Protein AF-A0A6L7SV06-F1 (afdb_monomer_lite)

Sequence (136 aa):
MFFRTVSRCHADSRHLSRPRKDLGTRLAVHAGRSRPAKVETLIHILTAFLPRHEQTGKMIGYFDGNWERMDCQSFRDQGRASSAAVETGHRNITGTRPKRGGMHWSKVGANKIVALRAYTISGRCDDFWHEKANNS

Secondary structure (DSSP, 8-state):
-------------TTS----TTSGGGGGG-TTPPPPHHHHHHHHHHHHHGGG-HHHHHHHHHHHHHGGG--HHHHHHTTPPPHHHHHHHHIIIIITTTTSTT----HHHHHHHHHHHHHHHTSHHHHHHHHHHHT-

pLDDT: mean 74.1, std 22.01, range [21.64, 94.75]

Radius of gyration: 25.89 Å; chains: 1; bounding box: 57×75×63 Å

Structure (mmCIF, N/CA/C/O backbone):
data_AF-A0A6L7SV06-F1
#
_entry.id   AF-A0A6L7SV06-F1
#
loop_
_atom_site.group_PDB
_atom_site.id
_atom_site.type_symbol
_atom_site.label_atom_id
_atom_site.label_alt_id
_atom_site.label_comp_id
_atom_site.label_asym_id
_atom_site.label_entity_id
_atom_site.label_seq_id
_atom_site.pdbx_PDB_ins_code
_atom_site.Cartn_x
_atom_site.Cartn_y
_atom_site.Cartn_z
_atom_site.occupancy
_atom_site.B_iso_or_equiv
_atom_site.auth_seq_id
_atom_site.auth_comp_id
_atom_site.auth_asym_id
_atom_site.auth_atom_id
_atom_site.pdbx_PDB_model_num
ATOM 1 N N . MET A 1 1 ? -31.521 56.380 25.268 1.00 32.53 1 MET A N 1
ATOM 2 C CA . MET A 1 1 ? -30.195 56.449 25.916 1.00 32.53 1 MET A CA 1
ATOM 3 C C . MET A 1 1 ? -29.170 55.811 24.983 1.00 32.53 1 MET A C 1
ATOM 5 O O . MET A 1 1 ? -29.355 54.665 24.613 1.00 32.53 1 MET A O 1
ATOM 9 N N . PHE A 1 2 ? -28.172 56.607 24.589 1.00 29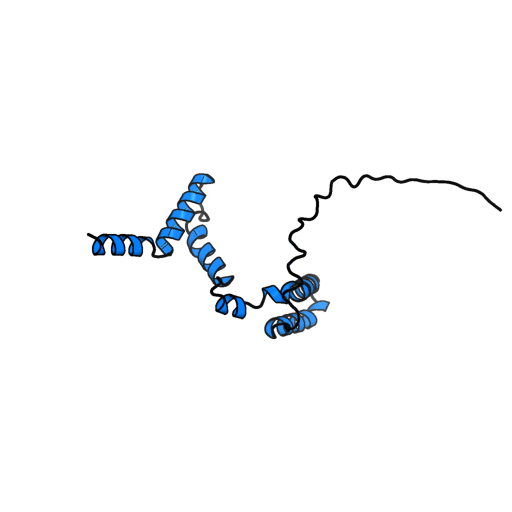.92 2 PHE A N 1
ATOM 10 C CA . PHE A 1 2 ? -26.853 56.272 24.023 1.00 29.92 2 PHE A CA 1
ATOM 11 C C . PHE A 1 2 ? -26.691 55.476 22.706 1.00 29.92 2 PHE A C 1
ATOM 13 O O . PHE A 1 2 ? -26.662 54.254 22.659 1.00 29.92 2 PHE A O 1
ATOM 20 N N . PHE A 1 3 ? -26.435 56.266 21.654 1.00 21.64 3 PHE A N 1
ATOM 21 C CA . PHE A 1 3 ? -25.452 56.083 20.575 1.00 21.64 3 PHE A CA 1
ATOM 22 C C . PHE A 1 3 ? -24.265 55.140 20.881 1.00 21.64 3 PHE A C 1
ATOM 24 O O . PHE A 1 3 ? -23.579 55.353 21.878 1.00 21.64 3 PHE A O 1
ATOM 31 N N . ARG A 1 4 ? -23.865 54.290 19.918 1.00 28.38 4 ARG A N 1
ATOM 32 C CA . ARG A 1 4 ? -22.681 54.517 19.050 1.00 28.38 4 ARG A CA 1
ATOM 33 C C . ARG A 1 4 ? -22.457 53.398 18.020 1.00 28.38 4 ARG A C 1
ATOM 35 O O . ARG A 1 4 ? -22.913 52.272 18.144 1.00 28.38 4 ARG A O 1
ATOM 42 N N . THR A 1 5 ? -21.745 53.815 16.988 1.00 28.02 5 THR A N 1
ATOM 43 C CA . THR A 1 5 ? -21.482 53.263 15.662 1.00 28.02 5 THR A CA 1
ATOM 44 C C . THR A 1 5 ? -20.217 52.384 15.587 1.00 28.02 5 THR A C 1
ATOM 46 O O . THR A 1 5 ? -19.271 52.604 16.330 1.00 28.02 5 THR A O 1
ATOM 49 N N . VAL A 1 6 ? -20.209 51.475 14.596 1.00 33.31 6 VAL A N 1
ATOM 50 C CA . VAL A 1 6 ? -19.103 51.012 13.713 1.00 33.31 6 VAL A CA 1
ATOM 51 C C . VAL A 1 6 ? -17.775 50.543 14.339 1.00 33.31 6 VAL A C 1
ATOM 53 O O . VAL A 1 6 ? -16.985 51.339 14.834 1.00 33.31 6 VAL A O 1
ATOM 56 N N . SER A 1 7 ? -17.400 49.290 14.050 1.00 28.09 7 SER A N 1
ATOM 57 C CA . SER A 1 7 ? -16.100 49.022 13.412 1.00 28.09 7 SER A CA 1
ATOM 58 C C . SER A 1 7 ? -16.109 47.756 12.561 1.00 28.09 7 SER A C 1
ATOM 60 O O . SER A 1 7 ? -16.367 46.642 13.002 1.00 28.09 7 SER A O 1
ATOM 62 N N . ARG A 1 8 ? -15.833 48.008 11.287 1.00 28.70 8 ARG A N 1
ATOM 63 C CA . ARG A 1 8 ? -15.549 47.091 10.196 1.00 28.70 8 ARG A CA 1
ATOM 64 C C . ARG A 1 8 ? -14.133 46.551 10.390 1.00 28.70 8 ARG A C 1
ATOM 66 O O . ARG A 1 8 ? -13.195 47.333 10.318 1.00 28.70 8 ARG A O 1
ATOM 73 N N . CYS A 1 9 ? -13.969 45.240 10.519 1.00 23.92 9 CYS A N 1
ATOM 74 C CA . CYS A 1 9 ? -12.719 44.582 10.142 1.00 23.92 9 CYS A CA 1
ATOM 75 C C . CYS A 1 9 ? -12.988 43.744 8.894 1.00 23.92 9 CYS A C 1
ATOM 77 O O . CYS A 1 9 ? -13.484 42.624 8.945 1.00 23.92 9 CYS A O 1
ATOM 79 N N . HIS A 1 10 ? -12.701 44.358 7.749 1.00 27.95 10 HIS A N 1
ATOM 80 C CA . HIS A 1 10 ? -12.408 43.651 6.514 1.00 27.95 10 HIS A CA 1
ATOM 81 C C . HIS A 1 10 ? -11.013 43.041 6.698 1.00 27.95 10 HIS A C 1
ATOM 83 O O . HIS A 1 10 ? -10.043 43.784 6.812 1.00 27.95 10 HIS A O 1
ATOM 89 N N . ALA A 1 11 ? -10.908 41.716 6.734 1.00 32.12 11 ALA A N 1
ATOM 90 C CA . ALA A 1 11 ? -9.648 41.027 6.497 1.00 32.12 11 ALA A CA 1
ATOM 91 C C . ALA A 1 11 ? -9.897 39.930 5.462 1.00 32.12 11 ALA A C 1
ATOM 93 O O . ALA A 1 11 ? -10.498 38.888 5.713 1.00 32.12 11 ALA A O 1
ATOM 94 N N . ASP A 1 12 ? -9.484 40.300 4.262 1.00 33.69 12 ASP A N 1
ATOM 95 C CA . ASP A 1 12 ? -9.281 39.528 3.054 1.00 33.69 12 ASP A CA 1
ATOM 96 C C . ASP A 1 12 ? -8.914 38.056 3.315 1.00 33.69 12 ASP A C 1
ATOM 98 O O . ASP A 1 12 ? -7.875 37.747 3.890 1.00 33.69 12 ASP A O 1
ATOM 102 N N . SER A 1 13 ? -9.769 37.136 2.868 1.00 33.81 13 SER A N 1
ATOM 103 C CA . SER A 1 13 ? -9.427 35.714 2.726 1.00 33.81 13 SER A CA 1
ATOM 104 C C . SER A 1 13 ? -9.421 35.304 1.251 1.00 33.81 13 SER A C 1
ATOM 106 O O . SER A 1 13 ? -9.750 34.170 0.903 1.00 33.81 13 SER A O 1
ATOM 108 N N . ARG A 1 14 ? -9.022 36.208 0.343 1.00 35.81 14 ARG A N 1
ATOM 109 C CA . ARG A 1 14 ? -8.468 35.800 -0.952 1.00 35.81 14 ARG A CA 1
ATOM 110 C C . ARG A 1 14 ? -7.081 35.226 -0.676 1.00 35.81 14 ARG A C 1
ATOM 112 O O . ARG A 1 14 ? -6.138 35.990 -0.681 1.00 35.81 14 ARG A O 1
ATOM 119 N N . HIS A 1 15 ? -6.983 33.932 -0.347 1.00 33.12 15 HIS A N 1
ATOM 120 C CA . HIS A 1 15 ? -5.810 33.053 -0.583 1.00 33.12 15 HIS A CA 1
ATOM 121 C C . HIS A 1 15 ? -5.888 31.669 0.099 1.00 33.12 15 HIS A C 1
ATOM 123 O O . HIS A 1 15 ? -4.887 30.960 0.153 1.00 33.12 15 HIS A O 1
ATOM 129 N N . LEU A 1 16 ? -7.063 31.195 0.527 1.00 35.47 16 LEU A N 1
ATOM 130 C CA . LEU A 1 16 ? -7.251 29.755 0.738 1.00 35.47 16 LEU A CA 1
ATOM 131 C C . LEU A 1 16 ? -7.800 29.140 -0.549 1.00 35.47 16 LEU A C 1
ATOM 133 O O . LEU A 1 16 ? -8.966 29.280 -0.908 1.00 35.47 16 LEU A O 1
ATOM 137 N N . SER A 1 17 ? -6.869 28.543 -1.284 1.00 36.78 17 SER A N 1
ATOM 138 C CA . SER A 1 17 ? -7.027 27.722 -2.478 1.00 36.78 17 SER A CA 1
ATOM 139 C C . SER A 1 17 ? -8.387 27.022 -2.555 1.00 36.78 17 SER A C 1
ATOM 141 O O . SER A 1 17 ? -8.781 26.302 -1.640 1.00 36.78 17 SER A O 1
ATOM 143 N N . ARG A 1 18 ? -9.083 27.228 -3.681 1.00 32.56 18 ARG A N 1
ATOM 144 C CA . ARG A 1 18 ? -10.379 26.627 -4.034 1.00 32.56 18 ARG A CA 1
ATOM 145 C C . ARG A 1 18 ? -10.476 25.159 -3.573 1.00 32.56 18 ARG A C 1
ATOM 147 O O . ARG A 1 18 ? -9.572 24.386 -3.901 1.00 32.56 18 ARG A O 1
ATOM 154 N N . PRO A 1 19 ? -11.565 24.731 -2.907 1.00 40.09 19 PRO A N 1
ATOM 155 C CA . PRO A 1 19 ? -11.769 23.320 -2.612 1.00 40.09 19 PRO A CA 1
ATOM 156 C C . PRO A 1 19 ? -11.857 22.542 -3.931 1.00 40.09 19 PRO A C 1
ATOM 158 O O . PRO A 1 19 ? -12.632 22.883 -4.830 1.00 40.09 19 PRO A O 1
ATOM 161 N N . ARG A 1 20 ? -11.011 21.516 -4.063 1.00 36.50 20 ARG A N 1
ATOM 162 C CA . ARG A 1 20 ? -11.040 20.557 -5.173 1.00 36.50 20 ARG A CA 1
ATOM 163 C C . ARG A 1 20 ? -12.438 19.920 -5.218 1.00 36.50 20 ARG A C 1
ATOM 165 O O . ARG A 1 20 ? -12.884 19.327 -4.240 1.00 36.50 20 ARG A O 1
ATOM 172 N N . LYS A 1 21 ? -13.155 20.114 -6.329 1.00 39.59 21 LYS A N 1
ATOM 173 C CA . LYS A 1 21 ? -14.580 19.767 -6.501 1.00 39.59 21 LYS A CA 1
ATOM 174 C C . LYS A 1 21 ? -14.864 18.261 -6.673 1.00 39.59 21 LYS A C 1
ATOM 176 O O . LYS A 1 21 ? -15.952 17.907 -7.103 1.00 39.59 21 LYS A O 1
ATOM 181 N N . ASP A 1 22 ? -13.941 17.364 -6.344 1.00 36.16 22 ASP A N 1
ATOM 182 C CA . ASP A 1 22 ? -14.066 15.922 -6.615 1.00 36.16 22 ASP A CA 1
ATOM 183 C C . ASP A 1 22 ? -14.326 15.043 -5.372 1.00 36.16 22 ASP A C 1
ATOM 185 O O . ASP A 1 22 ? -14.395 13.821 -5.477 1.00 36.16 22 ASP A O 1
ATOM 189 N N . LEU A 1 23 ? -14.552 15.632 -4.193 1.00 44.19 23 LEU A N 1
ATOM 190 C CA . LEU A 1 23 ? -14.908 14.879 -2.975 1.00 44.19 23 LEU A CA 1
ATOM 191 C C . LEU A 1 23 ? -16.413 14.593 -2.811 1.00 44.19 23 LEU A C 1
ATOM 193 O O . LEU A 1 23 ? -16.776 13.721 -2.024 1.00 44.19 23 LEU A O 1
ATOM 197 N N . GLY A 1 24 ? -17.283 15.271 -3.569 1.00 31.88 24 GLY A N 1
ATOM 198 C CA . GLY A 1 24 ? -18.745 15.141 -3.452 1.00 31.88 24 GLY A CA 1
ATOM 199 C C . GLY A 1 24 ? -19.325 13.823 -3.980 1.00 31.88 24 GLY A C 1
ATOM 200 O O . GLY A 1 24 ? -20.397 13.412 -3.550 1.00 31.88 24 GLY A O 1
ATOM 201 N N . THR A 1 25 ? -18.612 13.107 -4.852 1.00 41.22 25 THR A N 1
ATOM 202 C CA . THR A 1 25 ? -19.116 11.866 -5.474 1.00 41.22 25 THR A CA 1
ATOM 203 C C . THR A 1 25 ? -18.885 10.620 -4.608 1.00 41.22 25 THR A C 1
ATOM 205 O O . THR A 1 25 ? -19.313 9.527 -4.965 1.00 41.22 25 THR A O 1
ATOM 208 N N . ARG A 1 26 ? -18.216 10.744 -3.450 1.00 44.09 26 ARG A N 1
ATOM 209 C CA . ARG A 1 26 ? -17.895 9.590 -2.588 1.00 44.09 26 ARG A CA 1
ATOM 210 C C . ARG A 1 26 ? -18.968 9.263 -1.552 1.00 44.09 26 ARG A C 1
ATOM 212 O O . ARG A 1 26 ? -18.902 8.184 -0.994 1.00 44.09 26 ARG A O 1
ATOM 219 N N . LEU A 1 27 ? -19.960 10.122 -1.314 1.00 43.22 27 LEU A N 1
ATOM 220 C CA . LEU A 1 27 ? -20.981 9.882 -0.279 1.00 43.22 27 LEU A CA 1
ATOM 221 C C . LEU A 1 27 ? -22.116 8.941 -0.723 1.00 43.22 27 LEU A C 1
ATOM 223 O O . LEU A 1 27 ? -22.814 8.391 0.121 1.00 43.22 27 LEU A O 1
ATOM 227 N N . ALA A 1 28 ? -22.284 8.695 -2.026 1.00 40.69 28 ALA A N 1
ATOM 228 C CA . ALA A 1 28 ? -23.403 7.898 -2.543 1.00 40.69 28 ALA A CA 1
ATOM 229 C C . ALA A 1 28 ? -23.160 6.372 -2.567 1.00 40.69 28 ALA A C 1
ATOM 231 O O . ALA A 1 28 ? -24.088 5.616 -2.827 1.00 40.69 28 ALA A O 1
ATOM 232 N N . VAL A 1 29 ? -21.941 5.888 -2.290 1.00 52.28 29 VAL A N 1
ATOM 233 C CA . VAL A 1 29 ? -21.604 4.448 -2.415 1.00 52.28 29 VAL A CA 1
ATOM 234 C C . VAL A 1 29 ? -21.806 3.677 -1.095 1.00 52.28 29 VAL A C 1
ATOM 236 O O . VAL A 1 29 ? -21.424 2.517 -0.989 1.00 52.28 29 VAL A O 1
ATOM 239 N N . HIS A 1 30 ? -22.349 4.295 -0.042 1.00 52.34 30 HIS A N 1
ATOM 240 C CA . HIS A 1 30 ? -22.158 3.784 1.328 1.00 52.34 30 HIS A CA 1
ATOM 241 C C . HIS A 1 30 ? -23.432 3.573 2.152 1.00 52.34 30 HIS A C 1
ATOM 243 O O . HIS A 1 30 ? -23.342 3.321 3.352 1.00 52.34 30 HIS A O 1
ATOM 249 N N . ALA A 1 31 ? -24.611 3.573 1.529 1.00 41.47 31 ALA A N 1
ATOM 250 C CA . ALA A 1 31 ? -25.819 3.099 2.198 1.00 41.47 31 ALA A CA 1
ATOM 251 C C . ALA A 1 31 ? -25.684 1.590 2.512 1.00 41.47 31 ALA A C 1
ATOM 253 O O . ALA A 1 31 ? -25.809 0.760 1.617 1.00 41.47 31 ALA A O 1
ATOM 254 N N . GLY A 1 32 ? -25.378 1.241 3.771 1.00 59.97 32 GLY A N 1
ATOM 255 C CA . GLY A 1 32 ? -25.432 -0.140 4.281 1.00 59.97 32 GLY A CA 1
ATOM 256 C C . GLY A 1 32 ? -24.109 -0.817 4.671 1.00 59.97 32 GLY A C 1
ATOM 257 O O . GLY A 1 32 ? -24.120 -2.015 4.940 1.00 59.97 32 GLY A O 1
ATOM 258 N N . ARG A 1 33 ? -22.967 -0.114 4.723 1.00 69.56 33 ARG A N 1
ATOM 259 C CA . ARG A 1 33 ? -21.704 -0.718 5.200 1.00 69.56 33 ARG A CA 1
ATOM 260 C C . ARG A 1 33 ? -21.525 -0.568 6.711 1.00 69.56 33 ARG A C 1
ATOM 262 O O . ARG A 1 33 ? -21.670 0.527 7.243 1.00 69.56 33 ARG A O 1
ATOM 269 N N . SER A 1 34 ? -21.154 -1.665 7.373 1.00 77.81 34 SER A N 1
ATOM 270 C CA . SER A 1 34 ? -20.737 -1.671 8.780 1.00 77.81 34 SER A CA 1
ATOM 271 C C . SER A 1 34 ? -19.227 -1.508 8.902 1.00 77.81 34 SER A C 1
ATOM 273 O O . SER A 1 34 ? -18.469 -1.934 8.024 1.00 77.81 34 SER A O 1
ATOM 275 N N . ARG A 1 35 ? -18.785 -0.932 10.022 1.00 82.81 35 ARG A N 1
ATOM 276 C CA . ARG A 1 35 ? -17.369 -0.823 10.353 1.00 82.81 35 ARG A CA 1
ATOM 277 C C . ARG A 1 35 ? -16.759 -2.228 10.484 1.00 82.81 35 ARG A C 1
ATOM 279 O O . ARG A 1 35 ? -17.367 -3.103 11.099 1.00 82.81 35 ARG A O 1
ATOM 286 N N . PRO A 1 36 ? -15.573 -2.490 9.905 1.00 84.75 36 PRO A N 1
ATOM 287 C CA . PRO A 1 36 ? -14.927 -3.785 10.053 1.00 84.75 36 PRO A CA 1
ATOM 288 C C . PRO A 1 36 ? -14.529 -4.008 11.517 1.00 84.75 36 PRO A C 1
ATOM 290 O O . PRO A 1 36 ? -13.907 -3.138 12.131 1.00 84.75 36 PRO A O 1
ATOM 293 N N . ALA A 1 37 ? -14.807 -5.203 12.048 1.00 86.38 37 ALA A N 1
ATOM 294 C CA . ALA A 1 37 ? -14.587 -5.569 13.457 1.00 86.38 37 ALA A CA 1
ATOM 295 C C . ALA A 1 37 ? -13.159 -5.275 13.959 1.00 86.38 37 ALA A C 1
ATOM 297 O O . ALA A 1 37 ? -12.926 -4.920 15.116 1.00 86.38 37 ALA A O 1
ATOM 298 N N . LYS A 1 38 ? -12.172 -5.370 13.061 1.00 87.38 38 LYS A N 1
ATOM 299 C CA . LYS A 1 38 ? -10.774 -5.057 13.369 1.00 87.38 38 LYS A CA 1
ATOM 300 C C . LYS A 1 38 ? -10.561 -3.581 13.729 1.00 87.38 38 LYS A C 1
ATOM 302 O O . LYS A 1 38 ? -9.744 -3.290 14.595 1.00 87.38 38 LYS A O 1
ATOM 307 N N . VAL A 1 39 ? -11.287 -2.658 13.096 1.00 89.75 39 VAL A N 1
ATOM 308 C CA . VAL A 1 39 ? -11.214 -1.220 13.409 1.00 89.75 39 VAL A CA 1
ATOM 309 C C . VAL A 1 39 ? -11.892 -0.925 14.742 1.00 89.75 39 VAL A C 1
ATOM 311 O O . VAL A 1 39 ? -11.346 -0.167 15.536 1.00 89.75 39 VAL A O 1
ATOM 314 N N . GLU A 1 40 ? -13.024 -1.566 15.032 1.00 89.50 40 GLU A N 1
ATOM 315 C CA . GLU A 1 40 ? -13.693 -1.436 16.334 1.00 89.50 40 GLU A CA 1
ATOM 316 C C . GLU A 1 40 ? -12.800 -1.919 17.477 1.00 89.50 40 GLU A C 1
ATOM 318 O O . GLU A 1 40 ? -12.653 -1.233 18.485 1.00 89.50 40 GLU A O 1
ATOM 323 N N . THR A 1 41 ? -12.116 -3.047 17.273 1.00 92.06 41 THR A N 1
ATOM 324 C CA . THR A 1 41 ? -11.147 -3.582 18.237 1.00 92.06 41 THR A CA 1
ATOM 325 C C . THR A 1 41 ? -9.997 -2.599 18.472 1.00 92.06 41 THR A C 1
ATOM 327 O O . THR A 1 41 ? -9.618 -2.353 19.614 1.00 92.06 41 THR A O 1
ATOM 330 N N . LEU A 1 42 ? -9.451 -1.995 17.409 1.00 91.06 42 LEU A N 1
ATOM 331 C CA . LEU A 1 42 ? -8.390 -0.990 17.529 1.00 91.06 42 LEU A CA 1
ATOM 332 C C . LEU A 1 42 ? -8.856 0.246 18.300 1.00 91.06 42 LEU A C 1
ATOM 334 O O . LEU A 1 42 ? -8.140 0.705 19.186 1.00 91.06 42 LEU A O 1
ATOM 338 N N . ILE A 1 43 ? -10.046 0.764 17.991 1.00 90.88 43 ILE A N 1
ATOM 339 C CA . ILE A 1 43 ? -10.623 1.904 18.710 1.00 90.88 43 ILE A CA 1
ATOM 340 C C . ILE A 1 43 ? -10.807 1.548 20.187 1.00 90.88 43 ILE A C 1
ATOM 342 O O . ILE A 1 43 ? -10.386 2.319 21.040 1.00 90.88 43 ILE A O 1
ATOM 346 N N . HIS A 1 44 ? -11.349 0.369 20.499 1.00 91.94 44 HIS A N 1
ATOM 347 C CA . HIS A 1 44 ? -11.540 -0.081 21.876 1.00 91.94 44 HIS A CA 1
ATOM 348 C C . HIS A 1 44 ? -10.219 -0.154 22.659 1.00 91.94 44 HIS A C 1
ATOM 350 O O . HIS A 1 44 ? -10.114 0.404 23.752 1.00 91.94 44 HIS A O 1
ATOM 356 N N . ILE A 1 45 ? -9.190 -0.777 22.073 1.00 91.94 45 ILE A N 1
ATOM 357 C CA . ILE A 1 45 ? -7.854 -0.865 22.675 1.00 91.94 45 ILE A CA 1
ATOM 358 C C . ILE A 1 45 ? -7.290 0.538 22.916 1.00 91.94 45 ILE A C 1
ATOM 360 O O . ILE A 1 45 ? -6.821 0.836 24.011 1.00 91.94 45 ILE A O 1
ATOM 364 N N . LEU A 1 46 ? -7.353 1.422 21.918 1.00 90.62 46 LEU A N 1
ATOM 365 C CA . LEU A 1 46 ? -6.834 2.784 22.036 1.00 90.62 46 LEU A CA 1
ATO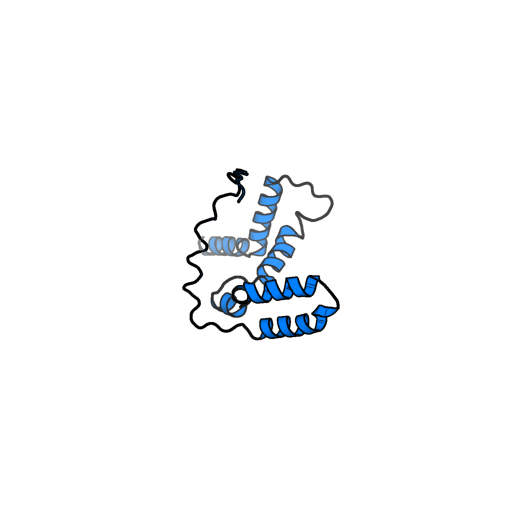M 366 C C . LEU A 1 46 ? -7.599 3.592 23.087 1.00 90.62 46 LEU A C 1
ATOM 368 O O . LEU A 1 46 ? -6.982 4.324 23.854 1.00 90.62 46 LEU A O 1
ATOM 372 N N . THR A 1 47 ? -8.913 3.420 23.206 1.00 88.44 47 THR A N 1
ATOM 373 C CA . THR A 1 47 ? -9.700 4.094 24.243 1.00 88.44 47 THR A CA 1
ATOM 374 C C . THR A 1 47 ? -9.258 3.699 25.656 1.00 88.44 47 THR A C 1
ATOM 376 O O . THR A 1 47 ? -9.236 4.552 26.541 1.00 88.44 47 THR A O 1
ATOM 379 N N . ALA A 1 48 ? -8.790 2.467 25.876 1.00 88.50 48 ALA A N 1
ATOM 380 C CA . ALA A 1 48 ? -8.203 2.075 27.162 1.00 88.50 48 ALA A CA 1
ATOM 381 C C . ALA A 1 48 ? -6.866 2.792 27.469 1.00 88.50 48 ALA A C 1
ATOM 383 O O . ALA A 1 48 ? -6.511 2.979 28.632 1.00 88.50 48 ALA A O 1
ATOM 384 N N . PHE A 1 49 ? -6.134 3.241 26.442 1.00 85.50 49 PHE A N 1
ATOM 385 C CA . PHE A 1 49 ? -4.855 3.961 26.569 1.00 85.50 49 PHE A CA 1
ATOM 386 C C . PHE A 1 49 ? -4.983 5.492 26.538 1.00 85.50 49 PHE A C 1
ATOM 388 O O . PHE A 1 49 ? -3.988 6.200 26.723 1.00 85.50 49 PHE A O 1
ATOM 395 N N . LEU A 1 50 ? -6.191 6.016 26.322 1.00 77.62 50 LEU A N 1
ATOM 396 C CA . LEU A 1 50 ? -6.492 7.442 26.182 1.00 77.62 50 LEU A CA 1
ATOM 397 C C . LEU A 1 50 ? -5.963 8.325 27.338 1.00 77.62 50 LEU A C 1
ATOM 399 O O . LEU A 1 50 ? -5.364 9.355 27.030 1.00 77.62 50 LEU A O 1
ATOM 403 N N . PRO A 1 51 ? -6.048 7.943 28.636 1.00 74.00 51 PRO A N 1
ATOM 404 C CA . PRO A 1 51 ? -5.529 8.788 29.720 1.00 74.00 51 PRO A CA 1
ATOM 405 C C . PRO A 1 51 ? -3.995 8.858 29.781 1.00 74.00 51 PRO A C 1
ATOM 407 O O . PRO A 1 51 ? -3.450 9.638 30.556 1.00 74.00 51 PRO A O 1
ATOM 410 N N . ARG A 1 52 ? -3.278 8.047 28.992 1.00 71.94 52 ARG A N 1
ATOM 411 C CA . ARG A 1 52 ? -1.818 7.911 29.081 1.00 71.94 52 ARG A CA 1
ATOM 412 C C . ARG A 1 52 ? -1.067 8.660 27.980 1.00 71.94 52 ARG A C 1
ATOM 414 O O . ARG A 1 52 ? 0.130 8.891 28.129 1.00 71.94 52 ARG A O 1
ATOM 421 N N . HIS A 1 53 ? -1.726 9.005 26.870 1.00 78.69 53 HIS A N 1
ATOM 422 C CA . HIS A 1 53 ? -1.034 9.574 25.714 1.00 78.69 53 HIS A CA 1
ATOM 423 C C . HIS A 1 53 ? -1.959 10.386 24.792 1.00 78.69 53 HIS A C 1
ATOM 425 O O . HIS A 1 53 ? -2.906 9.854 24.217 1.00 78.69 53 HIS A O 1
ATOM 431 N N . GLU A 1 54 ? -1.638 11.665 24.573 1.00 79.69 54 GLU A N 1
ATOM 432 C CA . GLU A 1 54 ? -2.420 12.581 23.720 1.00 79.69 54 GLU A CA 1
ATOM 433 C C . GLU A 1 54 ? -2.562 12.071 22.269 1.00 79.69 54 GLU A C 1
ATOM 435 O O . GLU A 1 54 ? -3.585 12.270 21.612 1.00 79.69 54 GLU A O 1
ATOM 440 N N . GLN A 1 55 ? -1.550 11.362 21.753 1.00 84.44 55 GLN A N 1
ATOM 441 C CA . GLN A 1 55 ? -1.553 10.858 20.371 1.00 84.44 55 GLN A CA 1
ATOM 442 C C . GLN A 1 55 ? -2.619 9.775 20.140 1.00 84.44 55 GLN A C 1
ATOM 444 O O . GLN A 1 55 ? -3.065 9.580 19.009 1.00 84.44 55 GLN A O 1
ATOM 449 N N . THR A 1 56 ? -3.070 9.114 21.207 1.00 86.69 56 THR A N 1
ATOM 450 C CA . THR A 1 56 ? -4.109 8.084 21.156 1.00 86.69 56 THR A CA 1
ATOM 451 C C . THR A 1 56 ? -5.443 8.661 20.686 1.00 86.69 56 THR A C 1
ATOM 453 O O . THR A 1 56 ? -6.097 8.067 19.831 1.00 86.69 56 THR A O 1
ATOM 456 N N . GLY A 1 57 ? -5.807 9.867 21.141 1.00 85.75 57 GLY A N 1
ATOM 457 C CA . GLY A 1 57 ? -7.017 10.556 20.678 1.00 85.75 57 GLY A CA 1
ATOM 458 C C . GLY A 1 57 ? -6.980 10.868 19.177 1.00 85.75 57 GLY A C 1
ATOM 459 O O . GLY A 1 57 ? -7.965 10.659 18.470 1.00 85.75 57 GLY A O 1
ATOM 460 N N . LYS A 1 58 ? -5.813 11.278 18.658 1.00 88.56 58 LYS A N 1
ATOM 461 C CA . LYS A 1 58 ? -5.608 11.530 17.218 1.00 88.56 58 LYS A CA 1
ATOM 462 C C . LYS A 1 58 ? -5.745 10.246 16.396 1.00 88.56 58 LYS A C 1
ATOM 464 O O . LYS A 1 58 ? -6.369 10.263 15.338 1.00 88.56 58 LYS A O 1
ATOM 469 N N . MET A 1 59 ? -5.197 9.132 16.885 1.00 89.06 59 MET A N 1
ATOM 470 C CA . MET A 1 59 ? -5.339 7.827 16.232 1.00 89.06 59 MET A CA 1
ATOM 471 C C . MET A 1 59 ? -6.790 7.347 16.210 1.00 89.06 59 MET A C 1
ATOM 473 O O . MET A 1 59 ? -7.246 6.881 15.170 1.00 89.06 59 MET A O 1
ATOM 477 N N . ILE A 1 60 ? -7.527 7.502 17.313 1.00 89.88 60 ILE A N 1
ATOM 478 C CA . ILE A 1 60 ? -8.952 7.153 17.368 1.00 89.88 60 ILE A CA 1
ATOM 479 C C . ILE A 1 60 ? -9.730 7.956 16.328 1.00 89.88 60 ILE A C 1
ATOM 481 O O . ILE A 1 60 ? -10.419 7.355 15.512 1.00 89.88 60 ILE A O 1
ATOM 485 N N . GLY A 1 61 ? -9.558 9.282 16.285 1.00 89.19 61 GLY A N 1
ATOM 486 C CA . GLY A 1 61 ? -10.223 10.123 15.284 1.00 89.19 61 GLY A CA 1
ATOM 487 C C . GLY A 1 61 ? -9.869 9.736 13.843 1.00 89.19 61 GLY A C 1
ATOM 488 O O . GLY A 1 61 ? -10.728 9.747 12.963 1.00 89.19 61 GLY A O 1
ATOM 489 N N . TYR A 1 62 ? -8.624 9.324 13.594 1.00 90.81 62 TYR A N 1
ATOM 490 C CA . TYR A 1 62 ? -8.210 8.825 12.284 1.00 90.81 62 TYR A CA 1
ATOM 491 C C . TYR A 1 62 ? -8.905 7.508 11.911 1.00 90.81 62 TYR A C 1
ATOM 493 O O . TYR A 1 62 ? -9.438 7.386 10.809 1.00 90.81 62 TYR A O 1
ATOM 501 N N . PHE A 1 63 ? -8.914 6.523 12.812 1.00 90.69 63 PHE A N 1
ATOM 502 C CA . PHE A 1 63 ? -9.560 5.233 12.570 1.00 90.69 63 PHE A CA 1
ATOM 503 C C . PHE A 1 63 ? -11.078 5.368 12.444 1.00 90.69 63 PHE A C 1
ATOM 505 O O . PHE A 1 63 ? -11.681 4.731 11.582 1.00 90.69 63 PHE A O 1
ATOM 512 N N . ASP A 1 64 ? -11.675 6.251 13.240 1.00 88.50 64 ASP A N 1
ATOM 513 C CA . ASP A 1 64 ? -13.100 6.548 13.216 1.00 88.50 64 ASP A CA 1
ATOM 514 C C . ASP A 1 64 ? -13.529 7.241 11.913 1.00 88.50 64 ASP A C 1
ATOM 516 O O . ASP A 1 64 ? -14.539 6.866 11.326 1.00 88.50 64 ASP A O 1
ATOM 520 N N . GLY A 1 65 ? -12.731 8.177 11.391 1.00 88.75 65 GLY A N 1
ATOM 521 C CA . GLY A 1 65 ? -13.036 8.878 10.138 1.00 88.75 65 GLY A CA 1
ATOM 522 C C . GLY A 1 65 ? -12.633 8.133 8.859 1.00 88.75 65 GLY A C 1
ATOM 523 O O . GLY A 1 65 ? -13.121 8.461 7.780 1.00 88.75 65 GLY A O 1
ATOM 524 N N . ASN A 1 66 ? -11.731 7.150 8.945 1.00 88.38 66 ASN A N 1
ATOM 525 C CA . ASN A 1 66 ? -11.133 6.497 7.772 1.00 88.38 66 ASN A CA 1
ATOM 526 C C . ASN A 1 66 ? -11.405 4.984 7.689 1.00 88.38 66 ASN A C 1
ATOM 528 O O . ASN A 1 66 ? -10.824 4.310 6.835 1.00 88.38 66 ASN A O 1
ATOM 532 N N . TRP A 1 67 ? -12.283 4.442 8.539 1.00 87.94 67 TRP A N 1
ATOM 533 C CA . TRP A 1 67 ? -12.571 3.003 8.619 1.00 87.94 67 TRP A CA 1
ATOM 534 C C . TRP A 1 67 ? -12.951 2.369 7.275 1.00 87.94 67 TRP A C 1
ATOM 536 O O . TRP A 1 67 ? -12.589 1.227 7.003 1.00 87.94 67 TRP A O 1
ATOM 546 N N . GLU A 1 68 ? -13.614 3.120 6.397 1.00 82.25 68 GLU A N 1
ATOM 547 C CA . GLU A 1 68 ? -14.028 2.654 5.069 1.00 82.25 68 GLU A CA 1
ATOM 548 C C . GLU A 1 68 ? -12.838 2.322 4.163 1.00 82.25 68 GLU A C 1
ATOM 550 O O . GLU A 1 68 ? -12.924 1.463 3.290 1.00 82.25 68 GLU A O 1
ATOM 555 N N . ARG A 1 69 ? -11.697 2.989 4.373 1.00 80.75 69 ARG A N 1
ATOM 556 C CA . ARG A 1 69 ? -10.446 2.715 3.652 1.00 80.75 69 ARG A CA 1
ATOM 557 C C . ARG A 1 69 ? -9.600 1.640 4.328 1.00 80.75 69 ARG A C 1
ATOM 559 O O . ARG A 1 69 ? -8.521 1.327 3.832 1.00 80.75 69 ARG A O 1
ATOM 566 N N . MET A 1 70 ? -10.050 1.106 5.459 1.00 84.81 70 MET A N 1
ATOM 567 C CA . MET A 1 70 ? -9.349 0.060 6.202 1.00 84.81 70 MET A CA 1
ATOM 568 C C . MET A 1 70 ? -9.890 -1.340 5.930 1.00 84.81 70 MET A C 1
ATOM 570 O O . MET A 1 70 ? -9.329 -2.312 6.439 1.00 84.81 70 MET A O 1
ATOM 574 N N . ASP A 1 71 ? -10.934 -1.459 5.109 1.00 81.12 71 ASP A N 1
ATOM 575 C CA . ASP A 1 71 ? -11.413 -2.740 4.605 1.00 81.12 71 ASP A CA 1
ATOM 576 C C . ASP A 1 71 ? -10.454 -3.301 3.540 1.00 81.12 71 ASP A C 1
ATOM 578 O O . ASP A 1 71 ? -10.693 -3.307 2.334 1.00 81.12 71 ASP A O 1
ATOM 582 N N . CYS A 1 72 ? -9.298 -3.758 4.015 1.00 79.81 72 CYS A N 1
ATOM 583 C CA . CYS A 1 72 ? -8.267 -4.358 3.182 1.00 79.81 72 CYS A CA 1
ATOM 584 C C . CYS A 1 72 ? -8.736 -5.641 2.491 1.00 79.81 72 CYS A C 1
ATOM 586 O O . CYS A 1 72 ? -8.124 -6.023 1.494 1.00 79.81 72 CYS A O 1
ATOM 588 N N . GLN A 1 73 ? -9.762 -6.317 3.021 1.00 82.25 73 GLN A N 1
ATOM 589 C CA . GLN A 1 73 ? -10.261 -7.553 2.435 1.00 82.25 73 GLN A CA 1
ATOM 590 C C . GLN A 1 73 ? -11.031 -7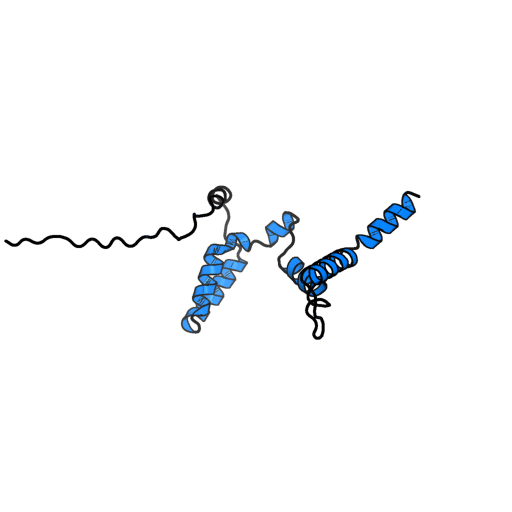.254 1.153 1.00 82.25 73 GLN A C 1
ATOM 592 O O . GLN A 1 73 ? -10.658 -7.779 0.109 1.00 82.25 73 GLN A O 1
ATOM 597 N N . SER A 1 74 ? -11.979 -6.312 1.174 1.00 82.81 74 SER A N 1
ATOM 598 C CA . SER A 1 74 ? -12.705 -5.968 -0.054 1.00 82.81 74 SER A CA 1
ATOM 599 C C . SER A 1 74 ? -11.796 -5.412 -1.151 1.00 82.81 74 SER A C 1
ATOM 601 O O . SER A 1 74 ? -12.062 -5.621 -2.334 1.00 82.81 74 SER A O 1
ATOM 603 N N . PHE A 1 75 ? -10.692 -4.741 -0.804 1.00 82.25 75 PHE A N 1
ATOM 604 C CA . PHE A 1 75 ? -9.695 -4.339 -1.801 1.00 82.25 75 PHE A CA 1
ATOM 605 C C . PHE A 1 75 ? -8.970 -5.530 -2.430 1.00 82.25 75 PHE A C 1
ATOM 607 O O . PHE A 1 75 ? -8.717 -5.497 -3.633 1.00 82.25 75 PHE A O 1
ATOM 614 N N . ARG A 1 76 ? -8.665 -6.578 -1.655 1.00 82.25 76 ARG A N 1
ATOM 615 C CA . ARG A 1 76 ? -8.086 -7.819 -2.191 1.00 82.25 76 ARG A CA 1
ATOM 616 C C . ARG A 1 76 ? -9.066 -8.518 -3.124 1.00 82.25 76 ARG A C 1
ATOM 618 O O . ARG A 1 76 ? -8.659 -8.918 -4.208 1.00 82.25 76 ARG A O 1
ATOM 625 N N . ASP A 1 77 ? -10.338 -8.577 -2.742 1.00 86.19 77 ASP A N 1
ATOM 626 C CA . ASP A 1 77 ? -11.392 -9.201 -3.549 1.00 86.19 77 ASP A CA 1
ATOM 627 C C . ASP A 1 77 ? -11.621 -8.439 -4.871 1.00 86.19 77 ASP A C 1
ATOM 629 O O . ASP A 1 77 ? -11.920 -9.031 -5.901 1.00 86.19 77 ASP A O 1
ATOM 633 N N . GLN A 1 78 ? -11.384 -7.122 -4.880 1.00 88.06 78 GLN A N 1
ATOM 634 C CA . GLN A 1 78 ? -11.378 -6.280 -6.087 1.00 88.06 78 GLN A CA 1
ATOM 635 C C . GLN A 1 78 ? -10.083 -6.385 -6.918 1.00 88.06 78 GLN A C 1
ATOM 637 O O . GLN A 1 78 ? -9.891 -5.598 -7.847 1.00 88.06 78 GLN A O 1
ATOM 642 N N . GLY A 1 79 ? -9.149 -7.274 -6.563 1.00 85.38 79 GLY A N 1
ATOM 643 C CA . GLY A 1 79 ? -7.851 -7.401 -7.233 1.00 85.38 79 GLY A CA 1
ATOM 644 C C . GLY A 1 79 ? -6.932 -6.188 -7.053 1.00 85.38 79 GLY A C 1
ATOM 645 O O . GLY A 1 79 ? -5.984 -5.999 -7.816 1.00 85.38 79 GLY A O 1
ATOM 646 N N . ARG A 1 80 ? -7.195 -5.326 -6.062 1.00 85.62 80 ARG A N 1
ATOM 647 C CA . ARG A 1 80 ? -6.361 -4.153 -5.782 1.00 85.62 80 ARG A CA 1
ATOM 648 C C . ARG A 1 80 ? -5.186 -4.538 -4.893 1.00 85.62 80 ARG A C 1
ATOM 650 O O . ARG A 1 80 ? -5.298 -5.353 -3.977 1.00 85.62 80 ARG A O 1
ATOM 657 N N . ALA A 1 81 ? -4.049 -3.890 -5.130 1.00 80.94 81 ALA A N 1
ATOM 658 C CA . ALA A 1 81 ? -2.868 -4.080 -4.304 1.00 80.94 81 ALA A CA 1
ATOM 659 C C . ALA A 1 81 ? -3.140 -3.646 -2.855 1.00 80.94 81 ALA A C 1
ATOM 661 O O . ALA A 1 81 ? -3.628 -2.545 -2.593 1.00 80.94 81 ALA A O 1
ATOM 662 N N . SER A 1 82 ? -2.781 -4.506 -1.904 1.00 81.75 82 SER A N 1
ATOM 663 C CA . SER A 1 82 ? -2.790 -4.140 -0.487 1.00 81.75 82 SER A CA 1
ATOM 664 C C . SER A 1 82 ? -1.656 -3.159 -0.169 1.00 81.75 82 SER A C 1
ATOM 666 O O . SER A 1 82 ? -0.615 -3.165 -0.828 1.00 81.75 82 SER A O 1
ATOM 668 N N . SER A 1 83 ? -1.805 -2.367 0.896 1.00 83.00 83 SER A N 1
ATOM 669 C CA . SER A 1 83 ? -0.720 -1.498 1.381 1.00 83.00 83 SER A CA 1
ATOM 670 C C . SER A 1 83 ? 0.562 -2.285 1.692 1.00 83.00 83 SER A C 1
ATOM 672 O O . SER A 1 83 ? 1.651 -1.813 1.386 1.00 83.00 83 SER A O 1
ATOM 674 N N . ALA A 1 84 ? 0.450 -3.525 2.184 1.00 82.12 84 ALA A N 1
ATOM 675 C CA . ALA A 1 84 ? 1.605 -4.393 2.412 1.00 82.12 84 ALA A CA 1
ATOM 676 C C . ALA A 1 84 ? 2.356 -4.738 1.113 1.00 82.12 84 ALA A C 1
ATOM 678 O O . ALA A 1 84 ? 3.584 -4.754 1.099 1.00 82.12 84 ALA A O 1
ATOM 679 N N . ALA A 1 85 ? 1.640 -4.979 0.009 1.00 85.50 85 ALA A N 1
ATOM 680 C CA . ALA A 1 85 ? 2.268 -5.222 -1.290 1.00 85.50 85 ALA A CA 1
ATOM 681 C C . ALA A 1 85 ? 3.019 -3.976 -1.791 1.00 85.50 85 ALA A C 1
ATOM 683 O O . ALA A 1 85 ? 4.142 -4.088 -2.283 1.00 85.50 85 ALA A O 1
ATOM 684 N N . VAL A 1 86 ? 2.434 -2.787 -1.600 1.00 87.12 86 VAL A N 1
ATOM 685 C CA . VAL A 1 86 ? 3.071 -1.503 -1.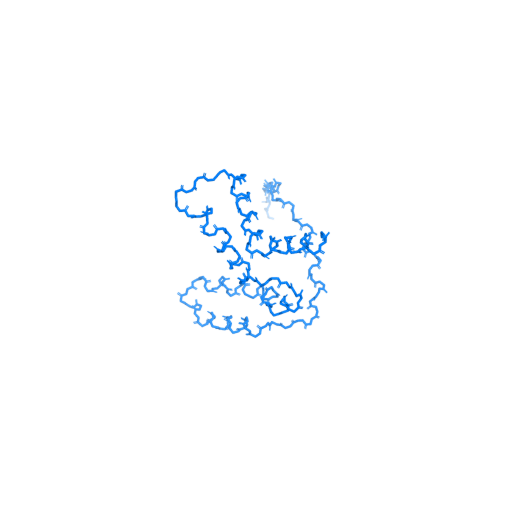935 1.00 87.12 86 VAL A CA 1
ATOM 686 C C . VAL A 1 86 ? 4.341 -1.280 -1.106 1.00 87.12 86 VAL A C 1
ATOM 688 O O . VAL A 1 86 ? 5.384 -0.951 -1.670 1.00 87.12 86 VAL A O 1
ATOM 691 N N . GLU A 1 87 ? 4.295 -1.518 0.206 1.00 90.81 87 GLU A N 1
ATOM 692 C CA . GLU A 1 87 ? 5.453 -1.358 1.098 1.00 90.81 87 GLU A CA 1
ATOM 693 C C . GLU A 1 87 ? 6.582 -2.345 0.784 1.00 90.81 87 GLU A C 1
ATOM 695 O O . GLU A 1 87 ? 7.755 -1.962 0.730 1.00 90.81 87 GLU A O 1
ATOM 700 N N . THR A 1 88 ? 6.247 -3.606 0.502 1.00 90.38 88 THR A N 1
ATOM 701 C CA . THR A 1 88 ? 7.226 -4.599 0.040 1.00 90.38 88 THR A CA 1
ATOM 702 C C . THR A 1 88 ? 7.860 -4.165 -1.281 1.00 90.38 88 THR A C 1
ATOM 704 O O . THR A 1 88 ? 9.084 -4.212 -1.422 1.00 90.38 88 THR A O 1
ATOM 707 N N . GLY A 1 89 ? 7.056 -3.672 -2.229 1.00 87.81 89 GLY A N 1
ATOM 708 C CA . GLY A 1 89 ? 7.545 -3.109 -3.487 1.00 87.81 89 GLY A CA 1
ATOM 709 C C . GLY A 1 89 ? 8.517 -1.950 -3.259 1.00 87.81 89 GLY A C 1
ATOM 710 O O . GLY A 1 89 ? 9.628 -1.960 -3.787 1.00 87.81 89 GLY A O 1
ATOM 711 N N . HIS A 1 90 ? 8.161 -0.987 -2.408 1.00 89.75 90 HIS A N 1
ATOM 712 C CA . HIS A 1 90 ? 9.024 0.149 -2.069 1.00 89.75 90 HIS A CA 1
ATOM 713 C C . HIS A 1 90 ? 10.343 -0.282 -1.420 1.00 89.75 90 HIS A C 1
ATOM 715 O O . HIS A 1 90 ? 11.416 0.194 -1.807 1.00 89.75 90 HIS A O 1
ATOM 721 N N . ARG A 1 91 ? 10.291 -1.218 -0.467 1.00 90.44 91 ARG A N 1
ATOM 722 C CA . ARG A 1 91 ? 11.486 -1.778 0.177 1.00 90.44 91 ARG A CA 1
ATOM 723 C C . ARG A 1 91 ? 12.411 -2.435 -0.852 1.00 90.44 91 ARG A C 1
ATOM 725 O O . ARG A 1 91 ? 13.617 -2.174 -0.846 1.00 90.44 91 ARG A O 1
ATOM 732 N N . ASN A 1 92 ? 11.853 -3.231 -1.760 1.00 89.94 92 ASN A N 1
ATOM 733 C CA . ASN A 1 92 ? 12.629 -4.025 -2.709 1.00 89.94 92 ASN A CA 1
ATOM 734 C C . ASN A 1 92 ? 13.150 -3.203 -3.895 1.00 89.94 92 ASN A C 1
ATOM 736 O O . ASN A 1 92 ? 14.295 -3.392 -4.305 1.00 89.94 92 ASN A O 1
ATOM 740 N N . ILE A 1 93 ? 12.360 -2.265 -4.418 1.00 91.00 93 ILE A N 1
ATOM 741 C CA . ILE A 1 93 ? 12.706 -1.460 -5.597 1.00 91.00 93 ILE A CA 1
ATOM 742 C C . ILE A 1 93 ? 13.553 -0.245 -5.191 1.00 91.00 93 ILE A C 1
ATOM 744 O O . ILE A 1 93 ? 14.661 -0.052 -5.704 1.00 91.00 93 ILE A O 1
ATOM 748 N N . THR A 1 94 ? 13.072 0.548 -4.231 1.00 87.31 94 THR A N 1
ATOM 749 C CA . THR A 1 94 ? 13.685 1.828 -3.839 1.00 87.31 94 THR A CA 1
ATOM 750 C C . THR A 1 94 ? 14.710 1.653 -2.717 1.00 87.31 94 THR A C 1
ATOM 752 O O . THR A 1 94 ? 15.789 2.243 -2.748 1.00 87.31 94 THR A O 1
ATOM 755 N N . GLY A 1 95 ? 14.411 0.823 -1.715 1.00 84.81 95 GLY A N 1
ATOM 756 C CA . GLY A 1 95 ? 15.247 0.687 -0.515 1.00 84.81 95 GLY A CA 1
ATOM 757 C C . GLY A 1 95 ? 16.658 0.150 -0.777 1.00 84.81 95 GLY A C 1
ATOM 758 O O . GLY A 1 95 ? 17.616 0.545 -0.120 1.00 84.81 95 GLY A O 1
ATOM 759 N N . THR A 1 96 ? 16.816 -0.734 -1.757 1.00 80.81 96 THR A N 1
ATOM 76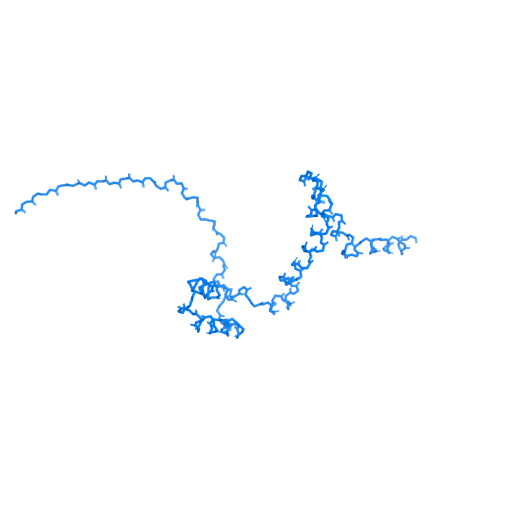0 C CA . THR A 1 96 ? 18.061 -1.504 -1.933 1.00 80.81 96 THR A CA 1
ATOM 761 C C . THR A 1 96 ? 19.096 -0.860 -2.861 1.00 80.81 96 THR A C 1
ATOM 763 O O . THR A 1 96 ? 20.252 -1.276 -2.838 1.00 80.81 96 THR A O 1
ATOM 766 N N . ARG A 1 97 ? 18.732 0.156 -3.654 1.00 80.75 97 ARG A N 1
ATOM 767 C CA . ARG A 1 97 ? 19.675 0.879 -4.528 1.00 80.75 97 ARG A CA 1
ATOM 768 C C . ARG A 1 97 ? 19.598 2.388 -4.301 1.00 80.75 97 ARG A C 1
ATOM 770 O O . ARG A 1 97 ? 20.489 2.898 -3.636 1.00 80.75 97 ARG A O 1
ATOM 777 N N . PRO A 1 98 ? 18.546 3.112 -4.723 1.00 83.00 98 PRO A N 1
ATOM 778 C CA . PRO A 1 98 ? 18.557 4.574 -4.655 1.00 83.00 98 PRO A CA 1
ATOM 779 C C . PRO A 1 98 ? 18.550 5.165 -3.233 1.00 83.00 98 PRO A C 1
ATOM 781 O O . PRO A 1 98 ? 18.776 6.361 -3.096 1.00 83.00 98 PRO A O 1
ATOM 784 N N . LYS A 1 99 ? 18.315 4.360 -2.185 1.00 82.25 99 LYS A N 1
ATOM 785 C CA . LYS A 1 99 ? 18.362 4.782 -0.772 1.00 82.25 99 LYS A CA 1
ATOM 786 C C . LYS A 1 99 ? 19.604 4.334 0.015 1.00 82.25 99 LYS A C 1
ATOM 788 O O . LYS A 1 99 ? 19.697 4.663 1.195 1.00 82.25 99 LYS A O 1
ATOM 793 N N . ARG A 1 100 ? 20.535 3.570 -0.573 1.00 80.44 100 ARG A N 1
ATOM 794 C CA . ARG A 1 100 ? 21.755 3.141 0.140 1.00 80.44 100 ARG A CA 1
ATOM 795 C C . ARG A 1 100 ? 22.812 4.251 0.148 1.00 80.44 100 ARG A C 1
ATOM 797 O O . ARG A 1 100 ? 22.883 5.050 -0.782 1.00 80.44 100 ARG A O 1
ATOM 804 N N . GLY A 1 101 ? 23.628 4.286 1.204 1.00 77.06 101 GLY A N 1
ATOM 805 C CA . GLY A 1 101 ? 24.701 5.272 1.366 1.00 77.06 101 GLY A CA 1
ATOM 806 C C . GLY A 1 101 ? 25.702 5.255 0.206 1.00 77.06 101 GLY A C 1
ATOM 807 O O . GLY A 1 101 ? 25.937 4.213 -0.404 1.00 77.06 101 GLY A O 1
ATOM 808 N N . GLY A 1 102 ? 26.264 6.424 -0.111 1.00 77.75 102 GLY A N 1
ATOM 809 C CA . GLY A 1 102 ? 27.241 6.602 -1.192 1.00 77.75 102 GLY A CA 1
ATOM 810 C C . GLY A 1 102 ? 26.644 6.783 -2.593 1.00 77.75 102 GLY A C 1
ATOM 811 O O . GLY A 1 102 ? 27.395 6.980 -3.544 1.00 77.75 102 GLY A O 1
ATOM 812 N N . MET A 1 103 ? 25.315 6.754 -2.747 1.00 73.50 103 MET A N 1
ATOM 813 C CA . MET A 1 103 ? 24.670 6.914 -4.052 1.00 73.50 103 MET A CA 1
ATOM 814 C C . MET A 1 103 ? 24.083 8.317 -4.257 1.00 73.50 103 MET A C 1
ATOM 816 O O . MET A 1 103 ? 23.022 8.642 -3.729 1.00 73.50 103 MET A O 1
ATOM 820 N N . HIS A 1 104 ? 24.743 9.128 -5.086 1.00 79.31 104 HIS A N 1
ATOM 821 C CA . HIS A 1 104 ? 24.246 10.438 -5.517 1.00 79.31 104 HIS A CA 1
ATOM 822 C C . HIS A 1 104 ? 23.557 10.314 -6.877 1.00 79.31 104 HIS A C 1
ATOM 824 O O . HIS A 1 104 ? 24.198 10.347 -7.926 1.00 79.31 104 HIS A O 1
ATOM 830 N N . TRP A 1 105 ? 22.235 10.152 -6.867 1.00 85.31 105 TRP A N 1
ATOM 831 C CA . TRP A 1 105 ? 21.442 10.093 -8.093 1.00 85.31 105 TRP A CA 1
ATOM 832 C C . TRP A 1 105 ? 20.867 11.467 -8.437 1.00 85.31 105 TRP A C 1
ATOM 834 O O . TRP A 1 105 ? 20.267 12.131 -7.593 1.00 85.31 105 TRP A O 1
ATOM 844 N N . SER A 1 106 ? 20.943 11.859 -9.710 1.00 91.88 106 SER A N 1
ATOM 845 C CA . SER A 1 106 ? 20.035 12.883 -10.232 1.00 91.88 106 SER A CA 1
ATOM 846 C C . SER A 1 106 ? 18.594 12.354 -10.203 1.00 91.88 106 SER A C 1
ATOM 848 O O . SER A 1 106 ? 18.375 11.142 -10.270 1.00 91.88 106 SER A O 1
ATOM 850 N N . LYS A 1 107 ? 17.584 13.236 -10.158 1.00 91.81 107 LYS A N 1
ATOM 851 C CA . LYS A 1 107 ? 16.162 12.821 -10.194 1.00 91.81 107 LYS A CA 1
ATOM 852 C C . LYS A 1 107 ? 15.861 11.899 -11.384 1.00 91.81 107 LYS A C 1
ATOM 854 O O . LYS A 1 107 ? 15.186 10.884 -11.234 1.00 91.81 107 LYS A O 1
ATOM 859 N N . VAL A 1 108 ? 16.415 12.226 -12.554 1.00 94.75 108 VAL A N 1
ATOM 860 C CA . VAL A 1 108 ? 16.277 11.417 -13.774 1.00 94.75 108 VAL A CA 1
ATOM 861 C C . VAL A 1 108 ? 16.942 10.049 -13.604 1.00 94.75 108 VAL A C 1
ATOM 863 O O . VAL A 1 108 ? 16.341 9.035 -13.950 1.00 94.75 108 VAL A O 1
ATOM 866 N N . GLY A 1 109 ? 18.156 10.003 -13.046 1.00 91.88 109 GLY A N 1
ATOM 867 C CA . GLY A 1 109 ? 18.870 8.751 -12.788 1.00 91.88 109 GLY A CA 1
ATOM 868 C C . GLY A 1 109 ? 18.135 7.849 -11.796 1.00 91.88 109 GLY A C 1
ATOM 869 O O . GLY A 1 109 ? 17.950 6.665 -12.066 1.00 91.88 109 GLY A O 1
ATOM 870 N N . ALA A 1 110 ? 17.634 8.418 -10.697 1.00 91.75 110 ALA A N 1
ATOM 871 C CA . ALA A 1 110 ? 16.845 7.691 -9.708 1.00 91.75 110 ALA A CA 1
ATOM 872 C C . ALA A 1 110 ? 15.576 7.088 -10.331 1.00 91.75 110 ALA A C 1
ATOM 874 O O . ALA A 1 110 ? 15.319 5.900 -10.149 1.00 91.75 110 ALA A O 1
ATOM 875 N N . ASN A 1 111 ? 14.832 7.868 -11.125 1.00 92.94 111 ASN A N 1
ATOM 876 C CA . ASN A 1 111 ? 13.633 7.383 -11.813 1.00 92.94 111 ASN A CA 1
ATOM 877 C C . ASN A 1 111 ? 13.946 6.234 -12.779 1.00 92.94 111 ASN A C 1
ATOM 879 O O . ASN A 1 111 ? 13.238 5.228 -12.775 1.00 92.94 111 ASN A O 1
ATOM 883 N N . LYS A 1 112 ? 15.024 6.348 -13.567 1.00 93.56 112 LYS A N 1
ATOM 884 C CA . LYS A 1 112 ? 15.459 5.283 -14.485 1.00 93.56 112 LYS A CA 1
ATOM 885 C C . LYS A 1 112 ? 15.817 3.998 -13.737 1.00 93.56 112 LYS A C 1
ATOM 887 O O . LYS A 1 112 ? 15.375 2.925 -14.134 1.00 93.56 112 LYS A O 1
ATOM 892 N N . ILE A 1 113 ? 16.565 4.096 -12.637 1.00 91.69 113 ILE A N 1
ATOM 893 C CA . ILE A 1 113 ? 16.943 2.932 -11.822 1.00 91.69 113 ILE A CA 1
ATOM 894 C C . ILE A 1 113 ? 15.726 2.297 -11.149 1.00 91.69 113 ILE A C 1
ATOM 896 O O . ILE A 1 113 ? 15.610 1.074 -11.137 1.00 91.69 113 ILE A O 1
ATOM 900 N N . VAL A 1 114 ? 14.801 3.094 -10.611 1.00 92.75 114 VAL A N 1
ATOM 901 C CA . VAL A 1 114 ? 13.550 2.581 -10.032 1.00 92.75 114 VAL A CA 1
ATOM 902 C C . VAL A 1 114 ? 12.738 1.832 -11.090 1.00 92.75 114 VAL A C 1
ATOM 904 O O . VAL A 1 114 ? 12.325 0.703 -10.836 1.00 92.75 114 VAL A O 1
ATOM 907 N N . ALA A 1 115 ? 12.567 2.412 -12.282 1.00 93.06 115 ALA A N 1
ATOM 908 C CA . ALA A 1 115 ? 11.829 1.789 -13.380 1.00 93.06 115 ALA A CA 1
ATOM 909 C C . ALA A 1 115 ? 12.476 0.477 -13.845 1.00 93.06 115 ALA A C 1
ATOM 911 O O . ALA A 1 115 ? 11.794 -0.543 -13.930 1.00 93.06 115 ALA A O 1
ATOM 912 N N . LEU A 1 116 ? 13.795 0.481 -14.068 1.00 91.75 116 LEU A N 1
ATOM 913 C CA . LEU A 1 116 ? 14.544 -0.713 -14.462 1.00 91.75 116 LEU A CA 1
ATOM 914 C C . LEU A 1 116 ? 14.361 -1.842 -13.444 1.00 91.75 116 LEU A C 1
ATOM 916 O O . LEU A 1 116 ? 14.110 -2.983 -13.808 1.00 91.75 116 LEU A O 1
ATOM 920 N N . ARG A 1 117 ? 14.436 -1.526 -12.150 1.00 91.75 117 ARG A N 1
ATOM 921 C CA . ARG A 1 117 ? 14.310 -2.542 -11.103 1.00 91.75 117 ARG A CA 1
ATOM 922 C C . ARG A 1 117 ? 12.893 -3.042 -10.912 1.00 91.75 117 ARG A C 1
ATOM 924 O O . ARG A 1 117 ? 12.721 -4.228 -10.652 1.00 91.75 117 ARG A O 1
ATOM 931 N N . ALA A 1 118 ? 11.898 -2.169 -11.040 1.00 91.12 118 ALA A N 1
ATOM 932 C CA . ALA A 1 118 ? 10.506 -2.593 -11.072 1.00 91.12 118 ALA A CA 1
ATOM 933 C C . ALA A 1 118 ? 10.281 -3.587 -12.220 1.00 91.12 118 ALA A C 1
ATOM 935 O O . ALA A 1 118 ? 9.676 -4.631 -11.998 1.00 91.12 118 ALA A O 1
ATOM 936 N N . TYR A 1 119 ? 10.846 -3.308 -13.401 1.00 91.25 119 TYR A N 1
ATOM 937 C CA . TYR A 1 119 ? 10.785 -4.201 -14.555 1.00 91.25 119 TYR A CA 1
ATOM 938 C C . TYR A 1 119 ? 11.429 -5.564 -14.265 1.00 91.25 119 TYR A C 1
ATOM 940 O O . TYR A 1 119 ? 10.770 -6.587 -14.430 1.00 91.25 119 TYR A O 1
ATOM 948 N N . THR A 1 120 ? 12.657 -5.590 -13.734 1.00 88.38 120 THR A N 1
ATOM 949 C CA . THR A 1 120 ? 13.353 -6.843 -13.388 1.00 88.38 120 THR A CA 1
ATOM 950 C C . THR A 1 120 ? 12.620 -7.657 -12.319 1.00 88.38 120 THR A C 1
ATOM 952 O O . THR A 1 120 ? 12.449 -8.856 -12.477 1.00 88.38 120 THR A O 1
ATOM 955 N N . ILE A 1 121 ? 12.164 -7.029 -11.228 1.00 88.94 121 ILE A N 1
ATOM 956 C CA . ILE A 1 121 ? 11.501 -7.743 -10.118 1.00 88.94 121 ILE A CA 1
ATOM 957 C C . ILE A 1 121 ? 10.116 -8.255 -10.528 1.00 88.94 121 ILE A C 1
ATOM 959 O O . ILE A 1 121 ? 9.652 -9.258 -9.996 1.00 88.94 121 ILE A O 1
ATOM 963 N N . SER A 1 122 ? 9.448 -7.576 -11.461 1.00 88.38 122 SER A N 1
ATOM 964 C CA . SER A 1 122 ? 8.114 -7.969 -11.917 1.00 88.38 122 SER A CA 1
ATOM 965 C C . SER A 1 122 ? 8.075 -9.237 -12.777 1.00 88.38 122 SER A C 1
ATOM 967 O O . SER A 1 122 ? 6.979 -9.641 -13.141 1.00 88.38 122 SER A O 1
ATOM 969 N N . GLY A 1 123 ? 9.220 -9.823 -13.149 1.00 85.56 123 GLY A N 1
ATOM 970 C CA . GLY A 1 123 ? 9.284 -10.985 -14.052 1.00 85.56 123 GLY A CA 1
ATOM 971 C C . GLY A 1 123 ? 9.014 -10.660 -15.526 1.00 85.56 123 GLY A C 1
ATOM 972 O O . GLY A 1 123 ? 9.310 -11.463 -16.399 1.00 85.56 123 GLY A O 1
ATOM 973 N N . ARG A 1 124 ? 8.571 -9.433 -15.839 1.00 85.25 124 ARG A N 1
ATOM 974 C CA . ARG A 1 124 ? 8.260 -8.987 -17.210 1.00 85.25 124 ARG A CA 1
ATOM 975 C C . ARG A 1 124 ? 9.422 -9.107 -18.192 1.00 85.25 124 ARG A C 1
ATOM 977 O O . ARG A 1 124 ? 9.205 -9.150 -19.397 1.00 85.25 124 ARG A O 1
ATOM 984 N N . CYS A 1 125 ? 10.656 -9.099 -17.691 1.00 83.88 125 CYS A N 1
ATOM 985 C CA . CYS A 1 125 ? 11.822 -9.339 -18.530 1.00 83.88 125 CYS A CA 1
ATOM 986 C C . CYS A 1 125 ? 11.844 -10.783 -19.042 1.00 83.88 125 CYS A C 1
ATOM 988 O O . CYS A 1 125 ? 12.075 -10.991 -20.229 1.00 83.88 125 CYS A O 1
ATOM 990 N N . ASP A 1 126 ? 11.590 -11.753 -18.166 1.00 86.06 126 ASP A N 1
ATOM 991 C CA . ASP A 1 126 ? 11.522 -13.170 -18.512 1.00 86.06 126 ASP A CA 1
ATOM 992 C C . ASP A 1 126 ? 10.319 -13.445 -19.419 1.00 86.06 126 ASP A C 1
ATOM 994 O O . ASP A 1 126 ? 10.482 -14.090 -20.452 1.00 86.06 126 ASP A O 1
ATOM 998 N N . ASP A 1 127 ? 9.153 -12.859 -19.111 1.00 86.06 127 ASP A N 1
ATOM 999 C CA . ASP A 1 127 ? 7.949 -12.954 -19.953 1.00 86.06 127 ASP A CA 1
ATOM 1000 C C . ASP A 1 127 ? 8.225 -12.477 -21.388 1.00 86.06 127 ASP A C 1
ATOM 1002 O O . ASP A 1 127 ? 7.885 -13.154 -22.357 1.00 86.06 127 ASP A O 1
ATOM 1006 N N . PHE A 1 128 ? 8.899 -11.330 -21.529 1.00 85.56 128 PHE A N 1
ATOM 1007 C CA . PHE A 1 128 ? 9.267 -10.769 -22.828 1.00 85.56 128 PHE A CA 1
ATOM 1008 C C . PHE A 1 128 ? 10.176 -11.707 -23.634 1.00 85.56 128 PHE A C 1
ATOM 1010 O O . PHE A 1 128 ? 9.957 -11.911 -24.830 1.00 85.56 128 PHE A O 1
ATOM 1017 N N . TRP A 1 129 ? 11.205 -12.277 -22.999 1.00 84.88 129 TRP A N 1
ATOM 1018 C CA . TRP A 1 129 ? 12.124 -13.191 -23.682 1.00 84.88 129 TRP A CA 1
ATOM 1019 C C . TRP A 1 129 ? 11.467 -14.534 -24.012 1.00 84.88 129 TRP A C 1
ATOM 1021 O O . TRP A 1 129 ? 11.724 -15.074 -25.088 1.00 84.88 129 TRP A O 1
ATOM 1031 N N . HIS A 1 130 ? 10.580 -15.035 -23.149 1.00 88.62 130 HIS A N 1
ATOM 1032 C CA . HIS A 1 130 ? 9.768 -16.218 -23.429 1.00 88.62 130 HIS A CA 1
ATOM 1033 C C . HIS A 1 130 ? 8.832 -16.005 -24.622 1.00 88.62 130 HIS A C 1
ATOM 1035 O O . HIS A 1 130 ? 8.773 -16.855 -25.509 1.00 88.62 130 HIS A O 1
ATOM 1041 N N . GLU A 1 131 ? 8.139 -14.866 -24.686 1.00 91.38 131 GLU A N 1
ATOM 1042 C CA . GLU A 1 131 ? 7.272 -14.523 -25.817 1.00 91.38 131 GLU A CA 1
ATOM 1043 C C . GLU A 1 131 ? 8.067 -14.465 -27.128 1.00 91.38 131 GLU A C 1
ATOM 1045 O O . GLU A 1 131 ? 7.648 -15.026 -28.138 1.00 91.38 131 GLU A O 1
ATOM 1050 N N . LYS A 1 132 ? 9.249 -13.836 -27.115 1.00 87.88 132 LYS A N 1
ATOM 1051 C CA . LYS A 1 132 ? 10.115 -13.766 -28.297 1.00 87.88 132 LYS A CA 1
ATOM 1052 C C . LYS A 1 132 ? 10.595 -15.137 -28.75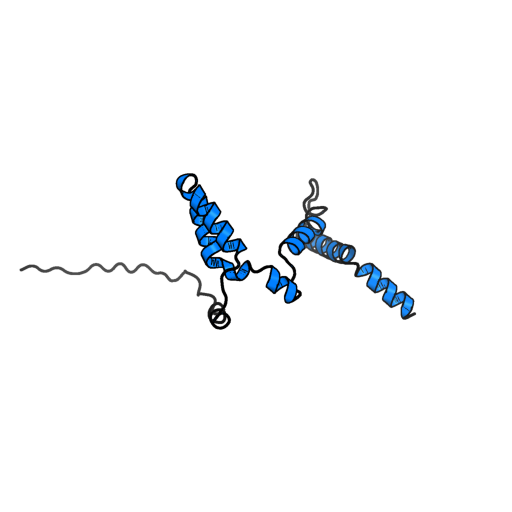8 1.00 87.88 132 LYS A C 1
ATOM 1054 O O . LYS A 1 132 ? 10.533 -15.398 -29.953 1.00 87.88 132 LYS A O 1
ATOM 1059 N N . ALA A 1 133 ? 11.045 -15.994 -27.846 1.00 86.00 133 ALA A N 1
ATOM 1060 C CA . ALA A 1 133 ? 11.523 -17.332 -28.189 1.00 86.00 133 ALA A CA 1
ATOM 1061 C C . ALA A 1 133 ? 10.416 -18.227 -28.772 1.00 86.00 133 ALA A C 1
ATOM 1063 O O . ALA A 1 133 ? 10.693 -19.025 -29.658 1.00 86.00 133 ALA A O 1
ATOM 1064 N N . ASN A 1 134 ? 9.173 -18.073 -28.305 1.00 81.94 134 ASN A N 1
ATOM 1065 C CA . ASN A 1 134 ? 8.031 -18.857 -28.784 1.00 81.94 134 ASN A CA 1
ATOM 1066 C C . ASN A 1 134 ? 7.418 -18.319 -30.090 1.00 81.94 134 ASN A C 1
ATOM 1068 O O . ASN A 1 134 ? 6.752 -19.067 -30.799 1.00 81.94 134 ASN A O 1
ATOM 1072 N N . ASN A 1 135 ? 7.623 -17.033 -30.394 1.00 77.56 135 ASN A N 1
ATOM 1073 C CA . ASN A 1 135 ? 7.132 -16.370 -31.607 1.00 77.56 135 ASN A CA 1
ATOM 1074 C C . ASN A 1 135 ? 8.207 -16.247 -32.710 1.00 77.56 135 ASN A C 1
ATOM 1076 O O . ASN A 1 135 ? 8.037 -15.432 -33.622 1.00 77.56 135 ASN A O 1
ATOM 1080 N N . SER A 1 136 ? 9.319 -16.987 -32.603 1.00 54.34 136 SER A N 1
ATOM 1081 C CA . SER A 1 136 ? 10.427 -17.004 -33.577 1.00 54.34 136 SER A CA 1
ATOM 1082 C C . SER A 1 136 ? 10.503 -18.318 -34.344 1.00 54.34 136 SER A C 1
ATOM 1084 O O . SER A 1 136 ? 10.138 -19.361 -33.761 1.00 54.34 136 SER A O 1
#

Foldseek 3Di:
DDDDDDDDDDDDPVPPDDPDPPPVVPPPPDVPDDQPVVLVVLLVVLVVCVVPDVVSVVVNVCSVVCSVVVPQVVCVVVVHDGPVNVVVLCCQQPVPPVVDPPDDDDPVRSVVSSVVRCCVVVCVVVVVVVVVVVVD